Protein AF-A0A7K6HZ41-F1 (afdb_monomer_lite)

Organism: NCBI:txid243059

Secondary structure (DSSP, 8-state):
--HHHHHHHHHHHHHHHHHHHHHHHT-HHHHHHHHHHHHHHHHHHHTS-GGG-SS-HHHHHHHHHHHHHHHHHHHHHH-SS-SSPPPHHHHHTTHHHHHTGGG--S--SS--PPPP------TT---------------------PPPPP----

Sequence (154 aa):
MSEAARNLLQRWGASFRKGTDFDSWGQLVEAIDEYQILARHLQKEAQSQHNNSDFTEDQKKTIAKIATCLELRSAALQSTQSQDEFKLEDLKKLEPILKNILTYNKEFPFDVQPVPLRKILAPGEEEHLEFEEDDEEGGAGAGSPDSFPTRVPG

Radius of gyration: 21.59 Å; chains: 1; bounding box: 61×34×62 Å

Foldseek 3Di:
DDPVVLVVLVVLLVLLVQLLVCVVVVVLVSNLVSLQVSLVVLLCQLPDDPVGHPDDNQLSQLSLQLSQLSVQQSVLSVDPDDPPGSDSVNNVVCSVCSNCSVPDDDDDPDPDDRDDDDPPDDVPDDDPPPPDDDDDDDDDDDDDDDDDDDDDDD

InterPro domains:
  IPR023421 Axin interactor, dorsalization-associated protein, N-terminal [PF08910] (9-112)
  IPR036818 Axin interactor, dorsalization-associated protein, N-terminal domain superfamily [G3DSA:1.20.120.360] (1-119)
  IPR036818 Axin interactor, dorsalization-associated protein, N-terminal domain superfamily [SSF109779] (1-121)

pLDDT: mean 81.04, std 22.08, range [34.09, 98.75]

Structure (mmCIF, N/CA/C/O backbone):
data_AF-A0A7K6HZ41-F1
#
_entry.id   AF-A0A7K6HZ41-F1
#
loop_
_atom_site.group_PDB
_atom_site.id
_atom_site.type_symbol
_atom_site.label_atom_id
_atom_site.label_alt_id
_atom_site.label_comp_id
_atom_site.label_asym_id
_atom_site.label_entity_id
_atom_site.label_seq_id
_atom_site.pdbx_PDB_ins_code
_atom_site.Cartn_x
_atom_site.Cartn_y
_atom_site.Cartn_z
_atom_site.occupancy
_atom_site.B_iso_or_equiv
_atom_site.auth_seq_id
_atom_site.auth_comp_id
_atom_site.auth_asym_id
_atom_site.auth_atom_id
_atom_site.pdbx_PDB_model_num
ATOM 1 N N . MET A 1 1 ? 8.573 -7.687 -19.055 1.00 67.44 1 MET A N 1
ATOM 2 C CA . MET A 1 1 ? 8.312 -7.647 -17.602 1.00 67.44 1 MET A CA 1
ATOM 3 C C . MET A 1 1 ? 8.834 -8.931 -16.988 1.00 67.44 1 MET A C 1
ATOM 5 O O . MET A 1 1 ? 8.495 -9.997 -17.500 1.00 67.44 1 MET A O 1
ATOM 9 N N . SER A 1 2 ? 9.649 -8.829 -15.939 1.00 84.12 2 SER A N 1
ATOM 10 C CA . SER A 1 2 ? 10.157 -10.000 -15.228 1.00 84.12 2 SER A CA 1
ATOM 11 C C . SER A 1 2 ? 9.019 -10.750 -14.515 1.00 84.12 2 SER A C 1
ATOM 13 O O . SER A 1 2 ? 7.947 -10.208 -14.226 1.00 84.12 2 SER A O 1
ATOM 15 N N . GLU A 1 3 ? 9.232 -12.032 -14.236 1.00 88.06 3 GLU A N 1
ATOM 16 C CA . GLU A 1 3 ? 8.349 -12.793 -13.350 1.00 88.06 3 GLU A CA 1
ATOM 17 C C . GLU A 1 3 ? 8.413 -12.271 -11.904 1.00 88.06 3 GLU A C 1
ATOM 19 O O . GLU A 1 3 ? 7.398 -12.246 -11.208 1.00 88.06 3 GLU A O 1
ATOM 24 N N . ALA A 1 4 ? 9.578 -11.762 -11.491 1.00 87.56 4 ALA A N 1
ATOM 25 C CA . ALA A 1 4 ? 9.808 -11.198 -10.167 1.00 87.56 4 ALA A CA 1
ATOM 26 C C . ALA A 1 4 ? 8.868 -10.019 -9.873 1.00 87.56 4 ALA A C 1
ATOM 28 O O . ALA A 1 4 ? 8.203 -10.014 -8.836 1.00 87.56 4 ALA A O 1
ATOM 29 N N . ALA A 1 5 ? 8.719 -9.086 -10.815 1.00 88.06 5 ALA A N 1
ATOM 30 C CA . ALA A 1 5 ? 7.818 -7.948 -10.670 1.00 88.06 5 ALA A CA 1
ATOM 31 C C . ALA A 1 5 ? 6.344 -8.375 -10.547 1.00 88.06 5 ALA A C 1
ATOM 33 O O . ALA A 1 5 ? 5.598 -7.803 -9.753 1.00 88.06 5 ALA A O 1
ATOM 34 N N . ARG A 1 6 ? 5.908 -9.420 -11.270 1.00 90.69 6 ARG A N 1
ATOM 35 C CA . ARG A 1 6 ? 4.535 -9.955 -11.141 1.00 90.69 6 ARG A CA 1
ATOM 36 C C . ARG A 1 6 ? 4.304 -10.567 -9.767 1.00 90.69 6 ARG A C 1
ATOM 38 O O . ARG A 1 6 ? 3.290 -10.277 -9.135 1.00 90.69 6 ARG A O 1
ATOM 45 N N . ASN A 1 7 ? 5.255 -11.369 -9.299 1.00 92.62 7 ASN A N 1
ATOM 46 C CA . ASN A 1 7 ? 5.191 -11.995 -7.981 1.00 92.62 7 ASN A CA 1
ATOM 47 C C . ASN A 1 7 ? 5.194 -10.939 -6.865 1.00 92.62 7 ASN A C 1
ATOM 49 O O . ASN A 1 7 ? 4.477 -11.080 -5.874 1.00 92.62 7 ASN A O 1
ATOM 53 N N . LEU A 1 8 ? 5.944 -9.846 -7.036 1.00 94.06 8 LEU A N 1
ATOM 54 C CA . LEU A 1 8 ? 5.963 -8.733 -6.091 1.00 94.06 8 LEU A CA 1
ATOM 55 C C . LEU A 1 8 ? 4.607 -8.015 -6.022 1.00 94.06 8 LEU A C 1
ATOM 57 O O . LEU A 1 8 ? 4.062 -7.862 -4.930 1.00 94.06 8 LEU A O 1
ATOM 61 N N . LEU A 1 9 ? 4.011 -7.672 -7.170 1.00 95.12 9 LEU A N 1
ATOM 62 C CA . LEU A 1 9 ? 2.676 -7.059 -7.229 1.00 95.12 9 LEU A CA 1
ATOM 63 C C . LEU A 1 9 ? 1.594 -7.953 -6.606 1.00 95.12 9 LEU A C 1
ATOM 65 O O . LEU A 1 9 ? 0.708 -7.454 -5.913 1.00 95.12 9 LEU A O 1
ATOM 69 N N . GLN A 1 10 ? 1.667 -9.273 -6.806 1.00 95.69 10 GLN A N 1
ATOM 70 C CA . GLN A 1 10 ? 0.752 -10.222 -6.161 1.00 95.69 10 GLN A CA 1
ATOM 71 C C . GLN A 1 10 ? 0.894 -10.207 -4.636 1.00 95.69 10 GLN A C 1
ATOM 73 O O . GLN A 1 10 ? -0.112 -10.138 -3.929 1.00 95.69 10 GLN A O 1
ATOM 78 N N . ARG A 1 11 ? 2.131 -10.230 -4.123 1.00 97.06 11 ARG A N 1
ATOM 79 C CA . ARG A 1 11 ? 2.410 -10.171 -2.679 1.00 97.06 11 ARG A CA 1
ATOM 80 C C . ARG A 1 11 ? 1.930 -8.861 -2.064 1.00 97.06 11 ARG A C 1
ATOM 82 O O . ARG A 1 11 ? 1.286 -8.888 -1.019 1.00 97.06 11 ARG A O 1
ATOM 89 N N . TRP A 1 12 ? 2.185 -7.733 -2.722 1.00 98.31 12 TRP A N 1
ATOM 90 C CA . TRP A 1 12 ? 1.687 -6.431 -2.278 1.00 98.31 12 TRP A CA 1
ATOM 91 C C . TRP A 1 12 ? 0.166 -6.356 -2.309 1.00 98.31 12 TRP A C 1
ATOM 93 O O . TRP A 1 12 ? -0.435 -5.906 -1.343 1.00 98.31 12 TRP A O 1
ATOM 103 N N . GLY A 1 13 ? -0.474 -6.851 -3.370 1.00 98.25 13 GLY A N 1
ATOM 104 C CA . GLY A 1 13 ? -1.932 -6.906 -3.455 1.00 98.25 13 GLY A CA 1
ATOM 105 C C . GLY A 1 13 ? -2.567 -7.793 -2.377 1.00 98.25 13 GLY A C 1
ATOM 106 O O . GLY A 1 13 ? -3.639 -7.465 -1.871 1.00 98.25 13 GLY A O 1
ATOM 107 N N . ALA A 1 14 ? -1.915 -8.897 -2.004 1.00 98.25 14 ALA A N 1
ATOM 108 C CA . ALA A 1 14 ? -2.360 -9.763 -0.913 1.00 98.25 14 ALA A CA 1
ATOM 109 C C . ALA A 1 14 ? -2.211 -9.084 0.458 1.00 98.25 14 ALA A C 1
ATOM 111 O O . ALA A 1 14 ? -3.159 -9.090 1.239 1.00 98.25 14 ALA A O 1
ATOM 112 N N . SER A 1 15 ? -1.058 -8.459 0.718 1.00 98.62 15 SER A N 1
ATOM 113 C CA . SER A 1 15 ? -0.792 -7.680 1.937 1.00 98.62 15 SER A CA 1
ATOM 114 C C . SER A 1 15 ? -1.769 -6.509 2.085 1.00 98.62 15 SER A C 1
ATOM 116 O O . SER A 1 15 ? -2.394 -6.345 3.129 1.00 98.62 15 SER A O 1
ATOM 118 N N . PHE A 1 16 ? -2.018 -5.774 0.998 1.00 98.75 16 PHE A N 1
ATOM 119 C CA . PHE A 1 16 ? -2.997 -4.690 0.965 1.00 98.75 16 PHE A CA 1
ATOM 120 C C . PHE A 1 16 ? -4.398 -5.182 1.343 1.00 98.75 16 PHE A C 1
ATOM 122 O O . PHE A 1 16 ? -5.034 -4.611 2.225 1.00 98.75 16 PHE A O 1
ATOM 129 N N . ARG A 1 17 ? -4.862 -6.275 0.714 1.00 98.69 17 ARG A N 1
ATOM 130 C CA . ARG A 1 17 ? -6.172 -6.871 1.020 1.00 98.69 17 ARG A CA 1
ATOM 131 C C . ARG A 1 17 ? -6.260 -7.270 2.492 1.00 98.69 17 ARG A C 1
ATOM 133 O O . ARG A 1 17 ? -7.220 -6.895 3.153 1.00 98.69 17 ARG A O 1
ATOM 140 N N . LYS A 1 18 ? -5.231 -7.950 3.003 1.00 98.69 18 LYS A N 1
ATOM 141 C CA . LYS A 1 18 ? -5.143 -8.372 4.405 1.00 98.69 18 LYS A CA 1
ATOM 142 C C . LYS A 1 18 ? -5.266 -7.184 5.365 1.00 98.69 18 LYS A C 1
ATOM 144 O O . LYS A 1 18 ? -6.070 -7.246 6.288 1.00 98.69 18 LYS A O 1
ATOM 149 N N . GLY A 1 19 ? -4.549 -6.089 5.107 1.00 98.69 19 GLY A N 1
ATOM 150 C CA . GLY A 1 19 ? -4.662 -4.860 5.899 1.00 98.69 19 GLY A CA 1
ATOM 151 C C . GLY A 1 19 ? -6.076 -4.277 5.860 1.00 98.69 19 GLY A C 1
ATOM 152 O O . GLY A 1 19 ? -6.653 -3.985 6.904 1.00 98.69 19 GLY A O 1
ATOM 153 N N . THR A 1 20 ? -6.688 -4.198 4.671 1.00 98.62 20 THR A N 1
ATOM 154 C CA . THR A 1 20 ? -8.065 -3.692 4.538 1.00 98.62 20 THR A CA 1
ATOM 155 C C . THR A 1 20 ? -9.122 -4.597 5.167 1.00 98.62 20 THR A C 1
ATOM 157 O O . THR A 1 20 ? -10.164 -4.090 5.589 1.00 98.62 20 THR A O 1
ATOM 160 N N . ASP A 1 21 ? -8.881 -5.907 5.233 1.00 98.75 21 ASP A N 1
ATOM 161 C CA . ASP A 1 21 ? -9.764 -6.865 5.903 1.00 98.75 21 ASP A CA 1
ATOM 162 C C . ASP A 1 21 ? -9.696 -6.663 7.421 1.00 98.75 21 ASP A C 1
ATOM 164 O O . ASP A 1 21 ? -10.739 -6.505 8.054 1.00 98.75 21 ASP A O 1
ATOM 168 N N . PHE A 1 22 ? -8.490 -6.552 7.994 1.00 98.69 22 PHE A N 1
ATOM 169 C CA . PHE A 1 22 ? -8.310 -6.231 9.415 1.00 98.69 22 PHE A CA 1
ATOM 170 C C . PHE A 1 22 ? -8.966 -4.906 9.803 1.00 98.69 22 PHE A C 1
ATOM 172 O O . PHE A 1 22 ? -9.722 -4.861 10.772 1.00 98.69 22 PHE A O 1
ATOM 179 N N . ASP A 1 23 ? -8.744 -3.857 9.013 1.00 98.12 23 ASP A N 1
ATOM 180 C CA . ASP A 1 23 ? -9.349 -2.536 9.212 1.00 98.12 23 ASP A CA 1
ATOM 181 C C . ASP A 1 23 ? -10.885 -2.627 9.182 1.00 98.12 23 ASP A C 1
ATOM 183 O O . ASP A 1 23 ? -11.567 -2.167 10.096 1.00 98.12 23 ASP A O 1
ATOM 187 N N . SER A 1 24 ? -11.436 -3.347 8.196 1.00 98.19 24 SER A N 1
ATOM 188 C CA . SER A 1 24 ? -12.885 -3.579 8.083 1.00 98.19 24 SER A CA 1
ATOM 189 C C . SER A 1 24 ? -13.455 -4.378 9.264 1.00 98.19 24 SER A C 1
ATOM 191 O O . SER A 1 24 ? -14.619 -4.195 9.617 1.00 98.19 24 SER A O 1
ATOM 193 N N . TRP A 1 25 ? -12.666 -5.274 9.864 1.00 98.44 25 TRP A N 1
ATOM 194 C CA . TRP A 1 25 ? -13.053 -6.066 11.036 1.00 98.44 25 TRP A CA 1
ATOM 195 C C . TRP A 1 25 ? -12.815 -5.353 12.372 1.00 98.44 25 TRP A C 1
ATOM 197 O O . TRP A 1 25 ? -13.194 -5.891 13.411 1.00 98.44 25 TRP A O 1
ATOM 207 N N . GLY A 1 26 ? -12.199 -4.168 12.373 1.00 96.94 26 GLY A N 1
ATOM 208 C CA . GLY A 1 26 ? -11.833 -3.449 13.596 1.00 96.94 26 GLY A CA 1
ATOM 209 C C . GLY A 1 26 ? -10.594 -4.007 14.309 1.00 96.94 26 GLY A C 1
ATOM 210 O O . GLY A 1 26 ? -10.344 -3.655 15.459 1.00 96.94 26 GLY A O 1
ATOM 211 N N . GLN A 1 27 ? -9.803 -4.851 13.643 1.00 98.12 27 GLN A N 1
ATOM 212 C CA . GLN A 1 27 ? -8.494 -5.319 14.114 1.00 98.12 27 GLN A CA 1
ATOM 213 C C . GLN A 1 27 ? -7.437 -4.242 13.834 1.00 98.12 27 GLN A C 1
ATOM 215 O O . GLN A 1 27 ? -6.646 -4.339 12.897 1.00 98.12 27 GLN A O 1
ATOM 220 N N . LEU A 1 28 ? -7.503 -3.140 14.592 1.00 96.06 28 LEU A N 1
ATOM 221 C CA . LEU A 1 28 ? -6.747 -1.921 14.283 1.00 96.06 28 LEU A CA 1
ATOM 222 C C . LEU A 1 28 ? -5.234 -2.123 14.398 1.00 96.06 28 LEU A C 1
ATOM 224 O O . LEU A 1 28 ? -4.500 -1.605 13.564 1.00 96.06 28 LEU A O 1
ATOM 228 N N . VAL A 1 29 ? -4.772 -2.892 15.390 1.00 97.12 29 VAL A N 1
ATOM 229 C CA . VAL A 1 29 ? -3.340 -3.172 15.597 1.00 97.12 29 VAL A CA 1
ATOM 230 C C . VAL A 1 29 ? -2.779 -3.943 14.404 1.00 97.12 29 VAL A C 1
ATOM 232 O O . VAL A 1 29 ? -1.787 -3.531 13.809 1.00 97.12 29 VAL A O 1
ATOM 235 N N . GLU A 1 30 ? -3.463 -5.004 13.985 1.00 98.44 30 GLU A N 1
ATOM 236 C CA . GLU A 1 30 ? -3.074 -5.825 12.842 1.00 98.44 30 GLU A CA 1
ATOM 237 C C . GLU A 1 30 ? -3.157 -5.050 11.521 1.00 98.44 30 GLU A C 1
ATOM 239 O O . GLU A 1 30 ? -2.303 -5.221 10.649 1.00 98.44 30 GLU A O 1
ATOM 244 N N . ALA A 1 31 ? -4.161 -4.181 11.366 1.00 98.38 31 ALA A N 1
ATOM 245 C CA . ALA A 1 31 ? -4.284 -3.304 10.206 1.00 98.38 31 ALA A CA 1
ATOM 246 C C . ALA A 1 31 ? -3.109 -2.321 10.123 1.00 98.38 31 ALA A C 1
ATOM 248 O O . ALA A 1 31 ? -2.476 -2.214 9.073 1.00 98.38 31 ALA A O 1
ATOM 249 N N . ILE A 1 32 ? -2.792 -1.641 11.230 1.00 97.94 32 ILE A N 1
ATOM 250 C CA . ILE A 1 32 ? -1.661 -0.711 11.337 1.00 97.94 32 ILE A CA 1
ATOM 251 C C . ILE A 1 32 ? -0.351 -1.425 10.996 1.00 97.94 32 ILE A C 1
ATOM 253 O O . ILE A 1 32 ? 0.403 -0.935 10.154 1.00 97.94 32 ILE A O 1
ATOM 257 N N . ASP A 1 33 ? -0.088 -2.582 11.604 1.00 97.81 33 ASP A N 1
ATOM 258 C CA . ASP A 1 33 ? 1.144 -3.338 11.372 1.00 97.81 33 ASP A CA 1
ATOM 259 C C . ASP A 1 33 ? 1.282 -3.743 9.900 1.00 97.81 33 ASP A C 1
ATOM 261 O O . ASP A 1 33 ? 2.333 -3.535 9.284 1.00 97.81 33 ASP A O 1
ATOM 265 N N . GLU A 1 34 ? 0.213 -4.275 9.302 1.00 98.62 34 GLU A N 1
ATOM 266 C CA . GLU A 1 34 ? 0.217 -4.693 7.901 1.00 98.62 34 GLU A CA 1
ATOM 267 C C . GLU A 1 34 ? 0.415 -3.497 6.956 1.00 98.62 34 GLU A C 1
ATOM 269 O O . GLU A 1 34 ? 1.239 -3.567 6.038 1.00 98.62 34 GLU A O 1
ATOM 274 N N . TYR A 1 35 ? -0.273 -2.375 7.195 1.00 98.50 35 TYR A N 1
ATOM 275 C CA . TYR A 1 35 ? -0.116 -1.158 6.398 1.00 98.50 35 TYR A CA 1
ATOM 276 C C . TYR A 1 35 ? 1.293 -0.576 6.499 1.00 98.50 35 TYR A C 1
ATOM 278 O O . TYR A 1 35 ? 1.866 -0.214 5.470 1.00 98.50 35 TYR A O 1
ATOM 286 N N . GLN A 1 36 ? 1.888 -0.528 7.692 1.00 97.44 36 GLN A N 1
ATOM 287 C CA . GLN A 1 36 ? 3.256 -0.039 7.879 1.00 97.44 36 GLN A CA 1
ATOM 288 C C . GLN A 1 36 ? 4.294 -0.955 7.224 1.00 97.44 36 GLN A C 1
ATOM 290 O O . GLN A 1 36 ? 5.232 -0.472 6.586 1.00 97.44 36 GLN A O 1
ATOM 295 N N . ILE A 1 37 ? 4.146 -2.279 7.348 1.00 97.69 37 ILE A N 1
ATOM 296 C CA . ILE A 1 37 ? 5.028 -3.244 6.674 1.00 97.69 37 ILE A CA 1
ATOM 297 C C . ILE A 1 37 ? 4.944 -3.063 5.158 1.00 97.69 37 ILE A C 1
ATOM 299 O O . ILE A 1 37 ? 5.978 -2.996 4.485 1.00 97.69 37 ILE A O 1
ATOM 303 N N . LEU A 1 38 ? 3.731 -2.956 4.613 1.00 98.44 38 LEU A N 1
ATOM 304 C CA . LEU A 1 38 ? 3.534 -2.752 3.185 1.00 98.44 38 LEU A CA 1
ATOM 305 C C . LEU A 1 38 ? 4.101 -1.406 2.723 1.00 98.44 38 LEU A C 1
ATOM 307 O O . LEU A 1 38 ? 4.826 -1.375 1.729 1.00 98.44 38 LEU A O 1
ATOM 311 N N . ALA A 1 39 ? 3.842 -0.320 3.454 1.00 97.62 39 ALA A N 1
ATOM 312 C CA . ALA A 1 39 ? 4.372 1.007 3.147 1.00 97.62 39 ALA A CA 1
ATOM 313 C C . ALA A 1 39 ? 5.904 0.995 3.058 1.00 97.62 39 ALA A C 1
ATOM 315 O O . ALA A 1 39 ? 6.456 1.475 2.068 1.00 97.62 39 ALA A O 1
ATOM 316 N N . ARG A 1 40 ? 6.590 0.347 4.012 1.00 95.88 40 ARG A N 1
ATOM 317 C CA . ARG A 1 40 ? 8.055 0.188 3.986 1.00 95.88 40 ARG A CA 1
ATOM 318 C C . ARG A 1 40 ? 8.543 -0.569 2.751 1.00 95.88 40 ARG A C 1
ATOM 320 O O . ARG A 1 40 ? 9.532 -0.172 2.138 1.00 95.88 40 ARG A O 1
ATOM 327 N N . HIS A 1 41 ? 7.864 -1.650 2.360 1.00 96.00 41 HIS A N 1
ATOM 328 C CA . HIS A 1 41 ? 8.222 -2.386 1.143 1.00 96.00 41 HIS A CA 1
ATOM 329 C C . HIS A 1 41 ? 8.044 -1.540 -0.122 1.00 96.00 41 HIS A C 1
ATOM 331 O O . HIS A 1 41 ? 8.912 -1.562 -0.994 1.00 96.00 41 HIS A O 1
ATOM 337 N N . LEU A 1 42 ? 6.949 -0.783 -0.213 1.00 96.62 42 LEU A N 1
ATOM 338 C CA . LEU A 1 42 ? 6.686 0.105 -1.343 1.00 96.62 42 LEU A CA 1
ATOM 339 C C . LEU A 1 42 ? 7.701 1.256 -1.398 1.00 96.62 42 LEU A C 1
ATOM 341 O O . LEU A 1 42 ? 8.248 1.525 -2.462 1.00 96.62 42 LEU A O 1
ATOM 345 N N . GLN A 1 43 ? 8.020 1.889 -0.267 1.00 95.25 43 GLN A N 1
ATOM 346 C CA . GLN A 1 43 ? 9.049 2.935 -0.188 1.00 95.25 43 GLN A CA 1
ATOM 347 C C . GLN A 1 43 ? 10.420 2.414 -0.627 1.00 95.25 43 GLN A C 1
ATOM 349 O O . GLN A 1 43 ? 11.109 3.080 -1.400 1.00 95.25 43 GLN A O 1
ATOM 354 N N . LYS A 1 44 ? 10.797 1.205 -0.190 1.00 93.25 44 LYS A N 1
ATOM 355 C CA . LYS A 1 44 ? 12.054 0.568 -0.598 1.00 93.25 44 LYS A CA 1
ATOM 356 C C . LYS A 1 44 ? 12.126 0.360 -2.112 1.00 93.25 44 LYS A C 1
ATOM 358 O O . LYS A 1 44 ? 13.166 0.636 -2.702 1.00 93.25 44 LYS A O 1
ATOM 363 N N . GLU A 1 45 ? 11.044 -0.094 -2.747 1.00 94.62 45 GLU A N 1
ATOM 364 C CA . GLU A 1 45 ? 11.010 -0.214 -4.211 1.00 94.62 45 GLU A CA 1
ATOM 365 C C . GLU A 1 45 ? 11.038 1.163 -4.885 1.00 94.62 45 GLU A C 1
ATOM 367 O O . GLU A 1 45 ? 11.794 1.371 -5.830 1.00 94.62 45 GLU A O 1
ATOM 372 N N . ALA A 1 46 ? 10.264 2.129 -4.390 1.00 93.94 46 ALA A N 1
ATOM 373 C CA . ALA A 1 46 ? 10.182 3.461 -4.983 1.00 93.94 46 ALA A CA 1
ATOM 374 C C . ALA A 1 46 ? 11.523 4.211 -4.992 1.00 93.94 46 ALA A C 1
ATOM 376 O O . ALA A 1 46 ? 11.740 5.057 -5.853 1.00 93.94 46 ALA A O 1
ATOM 377 N N . GLN A 1 47 ? 12.416 3.900 -4.053 1.00 91.25 47 GLN A N 1
ATOM 378 C CA . GLN A 1 47 ? 13.746 4.508 -3.940 1.00 91.25 47 GLN A CA 1
ATOM 379 C C . GLN A 1 47 ? 14.873 3.621 -4.473 1.00 91.25 47 GLN A C 1
ATOM 381 O O . GLN A 1 47 ? 16.044 4.002 -4.431 1.00 91.25 47 GLN A O 1
ATOM 386 N N . SER A 1 48 ? 14.543 2.425 -4.961 1.00 91.00 48 SER A N 1
ATOM 387 C CA . SER A 1 48 ? 15.533 1.532 -5.545 1.00 91.00 48 SER A CA 1
ATOM 388 C C . SER A 1 48 ? 16.186 2.186 -6.766 1.00 91.00 48 SER A C 1
ATOM 390 O O . SER A 1 48 ? 15.537 2.858 -7.574 1.00 91.00 48 SER A O 1
ATOM 392 N N . GLN A 1 49 ? 17.495 1.990 -6.903 1.00 85.81 49 GLN A N 1
ATOM 393 C CA . GLN A 1 49 ? 18.240 2.462 -8.067 1.00 85.81 49 GLN A CA 1
ATOM 394 C C . GLN A 1 49 ? 17.700 1.811 -9.350 1.00 85.81 49 GLN A C 1
ATOM 396 O O . GLN A 1 49 ? 17.159 0.706 -9.318 1.00 85.81 49 GLN A O 1
ATOM 401 N N . HIS A 1 50 ? 17.825 2.491 -10.494 1.00 73.56 50 HIS A N 1
ATOM 402 C CA . HIS A 1 50 ? 17.235 2.033 -11.760 1.00 73.56 50 HIS A CA 1
ATOM 403 C C . HIS A 1 50 ? 17.713 0.634 -12.191 1.00 73.56 50 HIS A C 1
ATOM 405 O O . HIS A 1 50 ? 16.942 -0.140 -12.743 1.00 73.56 50 HIS A O 1
ATOM 411 N N . ASN A 1 51 ? 18.958 0.276 -11.877 1.00 78.50 51 ASN A N 1
ATOM 412 C CA . ASN A 1 51 ? 19.528 -1.048 -12.141 1.00 78.50 51 ASN A CA 1
ATOM 413 C C . ASN A 1 51 ? 18.979 -2.168 -11.237 1.00 78.50 51 ASN A C 1
ATOM 415 O O . ASN A 1 51 ? 19.196 -3.340 -11.534 1.00 78.50 51 ASN A O 1
ATOM 419 N N . ASN A 1 52 ? 18.275 -1.818 -10.161 1.00 82.94 52 ASN A N 1
ATOM 420 C CA . ASN A 1 52 ? 17.773 -2.746 -9.148 1.00 82.94 52 ASN A CA 1
ATOM 421 C C . ASN A 1 52 ? 16.241 -2.858 -9.147 1.00 82.94 52 ASN A C 1
ATOM 423 O O . ASN A 1 52 ? 15.689 -3.504 -8.258 1.00 82.94 52 ASN A O 1
ATOM 427 N N . SER A 1 53 ? 15.560 -2.228 -10.110 1.00 86.81 53 SER A N 1
ATOM 428 C CA . SER A 1 53 ? 14.101 -2.173 -10.175 1.00 86.81 53 SER A CA 1
ATOM 429 C C . SER A 1 53 ? 13.582 -2.552 -11.548 1.00 86.81 53 SER A C 1
ATOM 431 O O . SER A 1 53 ? 14.061 -2.065 -12.569 1.00 86.81 53 SER A O 1
ATOM 433 N N . ASP A 1 54 ? 12.521 -3.351 -11.562 1.00 89.38 54 ASP A N 1
ATOM 434 C CA . ASP A 1 54 ? 11.737 -3.625 -12.767 1.00 89.38 54 ASP A CA 1
ATOM 435 C C . ASP A 1 54 ? 10.713 -2.514 -13.078 1.00 89.38 54 ASP A C 1
ATOM 437 O O . ASP A 1 54 ? 9.987 -2.606 -14.074 1.00 89.38 54 ASP A O 1
ATOM 441 N N . PHE A 1 55 ? 10.620 -1.483 -12.228 1.00 92.94 55 PHE A N 1
ATOM 442 C CA . PHE A 1 55 ? 9.657 -0.392 -12.356 1.00 92.94 55 PHE A CA 1
ATOM 443 C C . PHE A 1 55 ? 10.292 0.871 -12.938 1.00 92.94 55 PHE A C 1
ATOM 445 O O . PHE A 1 55 ? 11.417 1.251 -12.609 1.00 92.94 55 PHE A O 1
ATOM 452 N N . THR A 1 56 ? 9.534 1.565 -13.786 1.00 93.25 56 THR A N 1
ATOM 453 C CA . THR A 1 56 ? 9.922 2.885 -14.301 1.00 93.25 56 THR A CA 1
ATOM 454 C C . THR A 1 56 ? 9.835 3.947 -13.206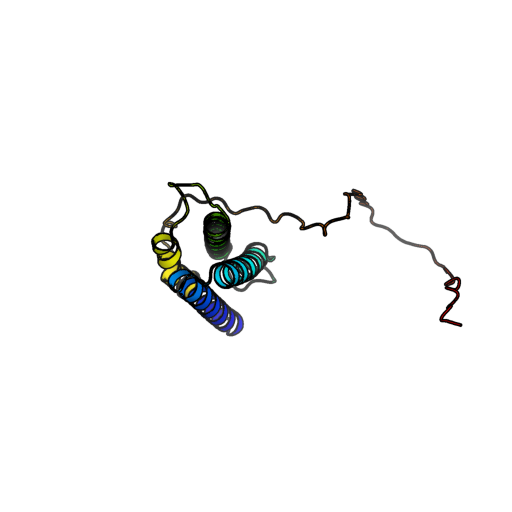 1.00 93.25 56 THR A C 1
ATOM 456 O O . THR A 1 56 ? 9.122 3.782 -12.218 1.00 93.25 56 THR A O 1
ATOM 459 N N . GLU A 1 57 ? 10.495 5.088 -13.399 1.00 92.44 57 GLU A N 1
ATOM 460 C CA . GLU A 1 57 ? 10.449 6.188 -12.426 1.00 92.44 57 GLU A CA 1
ATOM 461 C C . GLU A 1 57 ? 9.023 6.711 -12.180 1.00 92.44 57 GLU A C 1
ATOM 463 O O . GLU A 1 57 ? 8.660 7.030 -11.050 1.00 92.44 57 GLU A O 1
ATOM 468 N N . ASP A 1 58 ? 8.157 6.725 -13.196 1.00 93.12 58 ASP A N 1
ATOM 469 C CA . ASP A 1 58 ? 6.755 7.126 -13.016 1.00 93.12 58 ASP A CA 1
ATOM 470 C C . ASP A 1 58 ? 5.928 6.076 -12.254 1.00 93.12 58 ASP A C 1
ATOM 472 O O . ASP A 1 58 ? 5.068 6.417 -11.433 1.00 93.12 58 ASP A O 1
ATOM 476 N N . GLN A 1 59 ? 6.227 4.789 -12.452 1.00 95.25 59 GLN A N 1
ATOM 477 C CA . GLN A 1 59 ? 5.640 3.712 -11.654 1.00 95.25 59 GLN A CA 1
ATOM 478 C C . GLN A 1 59 ? 6.112 3.800 -10.200 1.00 95.25 59 GLN A C 1
ATOM 480 O O . GLN A 1 59 ? 5.290 3.696 -9.291 1.00 95.25 59 GLN A O 1
ATOM 485 N N . LYS A 1 60 ? 7.397 4.084 -9.963 1.00 94.50 60 LYS A N 1
ATOM 486 C CA . LYS A 1 60 ? 7.959 4.312 -8.623 1.00 94.50 60 LYS A CA 1
ATOM 487 C C . LYS A 1 60 ? 7.332 5.511 -7.920 1.00 94.50 60 LYS A C 1
ATOM 489 O O . LYS A 1 60 ? 6.990 5.400 -6.746 1.00 94.50 60 LYS A O 1
ATOM 494 N N . LYS A 1 61 ? 7.074 6.620 -8.623 1.00 94.31 61 LYS A N 1
ATOM 4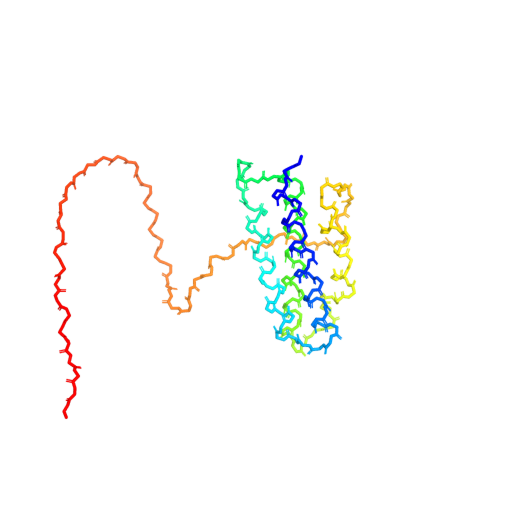95 C CA . LYS A 1 61 ? 6.298 7.750 -8.068 1.00 94.31 61 LYS A CA 1
ATOM 496 C C . LYS A 1 61 ? 4.904 7.308 -7.624 1.00 94.31 61 LYS A C 1
ATOM 498 O O . LYS A 1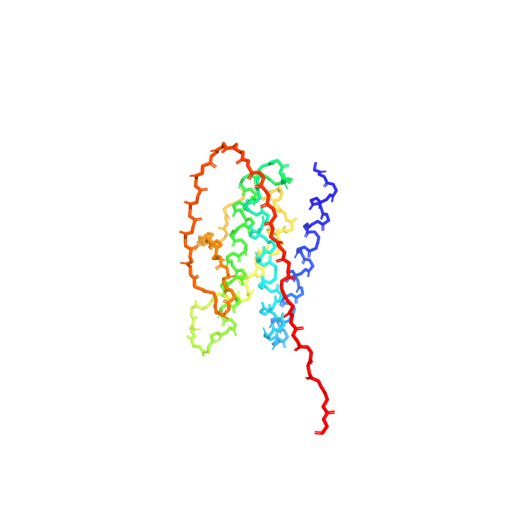 61 ? 4.454 7.691 -6.548 1.00 94.31 61 LYS A O 1
ATOM 503 N N . THR A 1 62 ? 4.227 6.485 -8.425 1.00 96.62 62 THR A N 1
ATOM 504 C CA . THR A 1 62 ? 2.910 5.931 -8.069 1.00 96.62 62 THR A CA 1
ATOM 505 C C . TH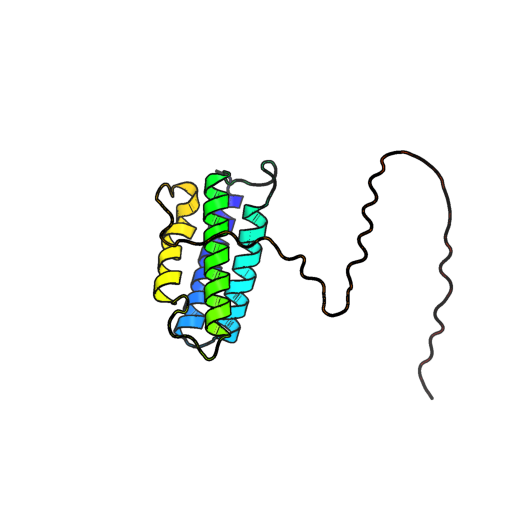R A 1 62 ? 3.001 5.018 -6.843 1.00 96.62 62 THR A C 1
ATOM 507 O O . THR A 1 62 ? 2.211 5.165 -5.914 1.00 96.62 62 THR A O 1
ATOM 510 N N . ILE A 1 63 ? 3.999 4.130 -6.794 1.00 96.88 63 ILE A N 1
ATOM 511 C CA . ILE A 1 63 ? 4.300 3.264 -5.641 1.00 96.88 63 ILE A CA 1
ATOM 512 C C . ILE A 1 63 ? 4.524 4.103 -4.374 1.00 96.88 63 ILE A C 1
ATOM 514 O O . ILE A 1 63 ? 3.938 3.807 -3.333 1.00 96.88 63 ILE A O 1
ATOM 518 N N . ALA A 1 64 ? 5.311 5.177 -4.466 1.00 96.38 64 ALA A N 1
ATOM 519 C CA . ALA A 1 64 ? 5.597 6.067 -3.345 1.00 96.38 64 ALA A CA 1
ATOM 520 C C . ALA A 1 64 ? 4.332 6.751 -2.807 1.00 96.38 64 ALA A C 1
ATOM 522 O O . ALA A 1 64 ? 4.133 6.822 -1.598 1.00 96.38 64 ALA A O 1
ATOM 523 N N . LYS A 1 65 ? 3.440 7.202 -3.697 1.00 97.31 65 LYS A N 1
ATOM 524 C CA . LYS A 1 65 ? 2.152 7.788 -3.301 1.00 97.31 65 LYS A CA 1
ATOM 525 C C . LYS A 1 65 ? 1.239 6.776 -2.604 1.00 97.31 65 LYS A C 1
ATOM 527 O O . LYS A 1 65 ? 0.598 7.126 -1.617 1.00 97.31 65 LYS A O 1
ATOM 532 N N . ILE A 1 66 ? 1.206 5.520 -3.066 1.00 98.12 66 ILE A N 1
ATOM 533 C CA . ILE A 1 66 ? 0.466 4.442 -2.381 1.00 98.12 66 ILE A CA 1
ATOM 534 C C . ILE A 1 66 ? 1.029 4.230 -0.972 1.00 98.12 66 ILE A C 1
ATOM 536 O O . ILE A 1 66 ? 0.253 4.101 -0.026 1.00 98.12 66 ILE A O 1
ATOM 540 N N . ALA A 1 67 ? 2.356 4.237 -0.819 1.00 97.81 67 ALA A N 1
ATOM 541 C CA . ALA A 1 67 ? 2.990 4.122 0.490 1.00 97.81 67 ALA A CA 1
ATOM 542 C C . ALA A 1 67 ? 2.580 5.262 1.436 1.00 97.81 67 ALA A C 1
ATOM 544 O O . ALA A 1 67 ? 2.178 4.983 2.563 1.00 97.81 67 ALA A O 1
ATOM 545 N N . THR A 1 68 ? 2.573 6.516 0.965 1.00 97.06 68 THR A N 1
ATOM 546 C CA . THR A 1 68 ? 2.080 7.655 1.759 1.00 97.06 68 THR A CA 1
ATOM 547 C C . THR A 1 68 ? 0.633 7.446 2.210 1.00 97.06 68 THR A C 1
ATOM 549 O O . THR A 1 68 ? 0.311 7.676 3.370 1.00 97.06 68 THR A O 1
ATOM 552 N N . CYS A 1 69 ? -0.262 6.982 1.333 1.00 97.88 69 CYS A N 1
ATOM 553 C CA . CYS A 1 69 ? -1.653 6.725 1.720 1.00 97.88 69 CYS A CA 1
ATOM 554 C C . CYS A 1 69 ? -1.789 5.638 2.801 1.00 97.88 69 CYS A C 1
ATOM 556 O O . CYS A 1 69 ? -2.648 5.752 3.676 1.00 97.88 69 CYS A O 1
ATOM 558 N N . LEU A 1 70 ? -0.948 4.599 2.767 1.00 97.94 70 LEU A N 1
ATOM 559 C CA . LEU A 1 70 ? -0.911 3.570 3.812 1.00 97.94 70 LEU A CA 1
ATOM 560 C C . LEU A 1 70 ? -0.441 4.146 5.153 1.00 97.94 70 LEU A C 1
ATOM 562 O O . LEU A 1 70 ? -1.013 3.816 6.192 1.00 97.94 70 LEU A O 1
ATOM 566 N N . GLU A 1 71 ? 0.553 5.036 5.145 1.00 95.81 71 GLU A N 1
ATOM 567 C CA . GLU A 1 71 ? 1.002 5.743 6.351 1.00 95.81 71 GLU A CA 1
ATOM 568 C C . GLU A 1 71 ? -0.083 6.672 6.899 1.00 95.81 71 GLU A C 1
ATOM 570 O O . GLU A 1 71 ? -0.343 6.655 8.100 1.00 95.81 71 GLU A O 1
ATOM 575 N N . LEU A 1 72 ? -0.772 7.422 6.031 1.00 95.25 72 LEU A N 1
ATOM 576 C CA . LEU A 1 72 ? -1.897 8.272 6.425 1.00 95.25 72 LEU A CA 1
ATOM 577 C C . LEU A 1 72 ? -3.023 7.453 7.063 1.00 95.25 72 LEU A C 1
ATOM 579 O O . LEU A 1 72 ? -3.552 7.858 8.097 1.00 95.25 72 LEU A O 1
ATOM 583 N N . ARG A 1 73 ? -3.365 6.283 6.499 1.00 96.62 73 ARG A N 1
ATOM 584 C CA . ARG A 1 73 ? -4.354 5.394 7.123 1.00 96.62 73 ARG A CA 1
ATOM 585 C C . ARG A 1 73 ? -3.853 4.844 8.455 1.00 96.62 73 ARG A C 1
ATOM 587 O O . ARG A 1 73 ? -4.610 4.824 9.416 1.00 96.62 73 ARG A O 1
ATOM 594 N N . SER A 1 74 ? -2.592 4.427 8.526 1.00 95.94 74 SER A N 1
ATOM 595 C CA . SER A 1 74 ? -1.994 3.921 9.768 1.00 95.94 74 SER A CA 1
ATOM 596 C C . SER A 1 74 ? -2.030 4.977 10.874 1.00 95.94 74 SER A C 1
ATOM 598 O O . SER A 1 74 ? -2.394 4.665 12.002 1.00 95.94 74 SER A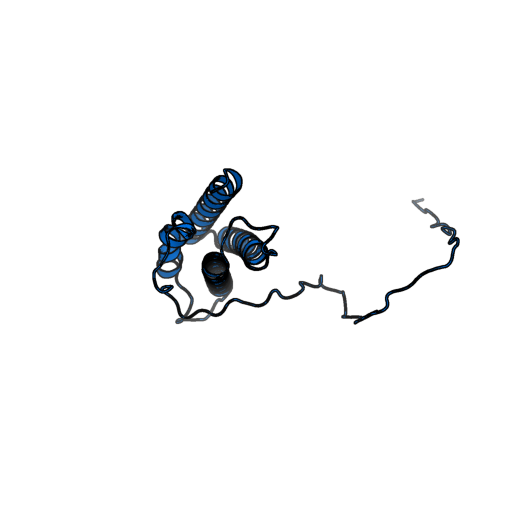 O 1
ATOM 600 N N . ALA A 1 75 ? -1.705 6.231 10.550 1.00 94.19 75 ALA A N 1
ATOM 601 C CA . ALA A 1 75 ? -1.762 7.352 11.482 1.00 94.19 75 ALA A CA 1
ATOM 602 C C . ALA A 1 75 ? -3.201 7.678 11.908 1.00 94.19 75 ALA A C 1
ATOM 604 O O . ALA A 1 75 ? -3.444 7.900 13.091 1.00 94.19 75 ALA A O 1
ATOM 605 N N . ALA A 1 76 ? -4.157 7.643 10.974 1.00 94.62 76 ALA A N 1
ATOM 606 C CA . ALA A 1 76 ? -5.580 7.792 11.279 1.00 94.62 76 ALA A CA 1
ATOM 607 C C . ALA A 1 76 ? -6.056 6.732 12.285 1.00 94.62 76 ALA A C 1
ATOM 609 O O . ALA A 1 76 ? -6.647 7.063 13.302 1.00 94.62 76 ALA A O 1
ATOM 610 N N . LEU A 1 77 ? -5.703 5.460 12.068 1.00 94.12 77 LEU A N 1
ATOM 611 C CA . LEU A 1 77 ? -6.070 4.371 12.980 1.00 94.12 77 LEU A CA 1
ATOM 612 C C . LEU A 1 77 ? -5.436 4.483 14.379 1.00 94.12 77 LEU A C 1
ATOM 614 O O . LEU A 1 77 ? -5.951 3.894 15.326 1.00 94.12 77 LEU A O 1
ATOM 618 N N . GLN A 1 78 ? -4.321 5.205 14.514 1.00 92.25 78 GLN A N 1
ATOM 619 C CA . GLN A 1 78 ? -3.665 5.473 15.800 1.00 92.25 78 GLN A CA 1
ATOM 620 C C . GLN A 1 78 ? -4.229 6.712 16.511 1.00 92.25 78 GLN A C 1
ATOM 622 O O . GLN A 1 78 ? -4.035 6.866 17.719 1.00 92.25 78 GLN A O 1
ATOM 627 N N . SER A 1 79 ? -4.900 7.604 15.781 1.00 87.31 79 SER A N 1
ATOM 628 C CA . SER A 1 79 ? -5.480 8.825 16.328 1.00 87.31 79 SER A CA 1
ATOM 629 C C . SER A 1 79 ? -6.815 8.530 17.011 1.00 87.31 79 SER A C 1
ATOM 631 O O . SER A 1 79 ? -7.636 7.755 16.531 1.00 87.31 79 SER A O 1
ATOM 633 N N . THR A 1 80 ? -7.054 9.169 18.154 1.00 72.12 80 THR A N 1
ATOM 634 C CA . THR A 1 80 ? -8.352 9.129 18.850 1.00 72.12 80 THR A CA 1
ATOM 635 C C . THR A 1 80 ? -9.225 10.349 18.536 1.00 72.12 80 THR A C 1
ATOM 637 O O . THR A 1 80 ? -10.355 10.427 19.021 1.00 72.12 80 THR A O 1
ATOM 640 N N . GLN A 1 81 ? -8.729 11.311 17.744 1.00 57.25 81 GLN A N 1
ATOM 641 C CA . GLN A 1 81 ? -9.370 12.615 17.543 1.00 57.25 81 GLN A CA 1
ATOM 642 C C . GLN A 1 81 ? -9.031 13.252 16.180 1.00 57.25 81 GLN A C 1
ATOM 644 O O . GLN A 1 81 ? -8.229 14.179 16.107 1.00 57.25 81 GLN A O 1
ATOM 649 N N . SER A 1 82 ? -9.704 12.852 15.096 1.00 58.88 82 SER A N 1
ATOM 650 C CA . SER A 1 82 ? -9.848 13.737 13.925 1.00 58.88 82 SER A CA 1
ATOM 651 C C . SER A 1 82 ? -11.017 13.356 13.008 1.00 58.88 82 SER A C 1
ATOM 653 O O . SER A 1 82 ? -11.253 12.189 12.723 1.00 58.88 82 SER A O 1
ATOM 655 N N . GLN A 1 83 ? -11.770 14.358 12.528 1.00 56.06 83 GLN A N 1
ATOM 656 C CA . GLN A 1 83 ? -12.848 14.161 11.541 1.00 56.06 83 GLN A CA 1
ATOM 657 C C . GLN A 1 83 ? -12.356 14.159 10.078 1.00 56.06 83 GLN A C 1
ATOM 659 O O . GLN A 1 83 ? -13.069 13.654 9.214 1.00 56.06 83 GLN A O 1
ATOM 664 N N . ASP A 1 84 ? -11.141 14.657 9.815 1.00 68.56 84 ASP A N 1
ATOM 665 C CA . ASP A 1 84 ? -10.513 14.751 8.481 1.00 68.56 84 ASP A CA 1
ATOM 666 C C . ASP A 1 84 ? -9.409 13.694 8.262 1.00 68.56 84 ASP A C 1
ATOM 668 O O . ASP A 1 84 ? -8.358 13.942 7.674 1.00 68.56 84 ASP A O 1
ATOM 672 N N . GLU A 1 85 ? -9.629 12.484 8.768 1.00 87.31 85 GLU A N 1
ATOM 673 C CA . GLU A 1 85 ? -8.686 11.375 8.618 1.00 87.31 85 GLU A CA 1
ATOM 674 C C . GLU A 1 85 ? -8.792 10.670 7.262 1.00 87.31 85 GLU A C 1
ATOM 676 O O . GLU A 1 85 ? -9.860 10.593 6.651 1.00 87.31 85 GLU A O 1
ATOM 681 N N . PHE A 1 86 ? -7.678 10.082 6.810 1.00 93.69 86 PHE A N 1
ATOM 682 C CA . PHE A 1 86 ? -7.652 9.271 5.595 1.00 93.69 86 PHE A CA 1
ATOM 683 C C . PHE A 1 86 ? -8.501 8.007 5.782 1.00 93.69 86 PHE A C 1
ATOM 685 O O . PHE A 1 86 ? -8.224 7.152 6.634 1.00 93.69 86 PHE A O 1
ATOM 692 N N . LYS A 1 87 ? -9.569 7.893 4.993 1.00 95.19 87 LYS A N 1
ATOM 693 C CA . LYS A 1 87 ? -10.629 6.913 5.231 1.00 95.19 87 LYS A CA 1
ATOM 694 C C . LYS A 1 87 ? -10.340 5.568 4.567 1.00 95.19 87 LYS A C 1
ATOM 696 O O . LYS A 1 87 ? -9.610 5.484 3.578 1.00 95.19 87 LYS A O 1
ATOM 701 N N . LEU A 1 88 ? -10.945 4.498 5.083 1.00 97.06 88 LEU A N 1
ATOM 702 C CA . LEU A 1 88 ? -10.785 3.153 4.518 1.00 97.06 88 LEU A CA 1
ATOM 703 C C . LEU A 1 88 ? -11.343 3.067 3.089 1.00 97.06 88 LEU A C 1
ATOM 705 O O . LEU A 1 88 ? -10.760 2.406 2.231 1.00 97.06 88 LEU A O 1
ATOM 709 N N . GLU A 1 89 ? -12.458 3.738 2.809 1.00 97.06 89 GLU A N 1
ATOM 710 C CA . GLU A 1 89 ? -13.048 3.820 1.472 1.00 97.06 89 GLU A CA 1
ATOM 711 C C . GLU A 1 89 ? -12.116 4.491 0.462 1.00 97.06 89 GLU A C 1
ATOM 713 O O . GLU A 1 89 ? -12.065 4.068 -0.693 1.00 97.06 89 GLU A O 1
ATOM 718 N N . ASP A 1 90 ? -11.347 5.487 0.899 1.00 97.31 90 ASP A N 1
ATOM 719 C CA . ASP A 1 90 ? -10.341 6.141 0.074 1.00 97.31 90 ASP A CA 1
ATOM 720 C C . ASP A 1 90 ? -9.147 5.218 -0.131 1.00 97.31 90 ASP A C 1
ATOM 722 O O . ASP A 1 90 ? -8.732 5.002 -1.270 1.00 97.31 90 ASP A O 1
ATOM 726 N N . LEU A 1 91 ? -8.670 4.563 0.931 1.00 98.12 91 LEU A N 1
ATOM 727 C CA . LEU A 1 91 ? -7.596 3.584 0.807 1.00 98.12 91 LEU A CA 1
ATOM 728 C C . LEU A 1 91 ? -7.960 2.486 -0.201 1.00 98.12 91 LEU A C 1
ATOM 730 O O . LEU A 1 91 ? -7.172 2.200 -1.100 1.00 98.12 91 LEU A O 1
ATOM 734 N N . LYS A 1 92 ? -9.177 1.931 -0.143 1.00 98.06 92 LYS A N 1
ATOM 735 C CA . LYS A 1 92 ? -9.651 0.880 -1.066 1.00 98.06 92 LYS A CA 1
ATOM 736 C C . LYS A 1 92 ? -9.614 1.294 -2.545 1.00 98.06 92 LYS A C 1
ATOM 738 O O . LYS A 1 92 ? -9.466 0.423 -3.403 1.00 98.06 92 LYS A O 1
ATOM 743 N N . LYS A 1 93 ? -9.649 2.593 -2.875 1.00 98.06 93 LYS A N 1
ATOM 744 C CA . LYS A 1 93 ? -9.466 3.079 -4.262 1.00 98.06 93 LYS A CA 1
ATOM 745 C C . LYS A 1 93 ? -8.072 2.768 -4.820 1.00 98.06 93 LYS A C 1
ATOM 747 O O . LYS A 1 93 ? -7.901 2.749 -6.038 1.00 98.06 93 LYS A O 1
ATOM 752 N N . LEU A 1 94 ? -7.090 2.489 -3.962 1.00 98.00 94 LEU A N 1
ATOM 753 C CA . LEU A 1 94 ? -5.725 2.141 -4.359 1.00 98.00 94 LEU A CA 1
ATOM 754 C C . LEU A 1 94 ? -5.572 0.690 -4.814 1.00 98.00 94 LEU A C 1
ATOM 756 O O . LEU A 1 94 ? -4.638 0.408 -5.557 1.00 98.00 94 LEU A O 1
ATOM 760 N N . GLU A 1 95 ? -6.468 -0.229 -4.436 1.00 96.69 95 GLU A N 1
ATOM 761 C CA . GLU A 1 95 ? -6.361 -1.646 -4.821 1.00 96.69 95 GLU A CA 1
ATOM 762 C C . GLU A 1 95 ? -6.227 -1.851 -6.346 1.00 96.69 95 GLU A C 1
ATOM 764 O O . GLU A 1 95 ? -5.288 -2.533 -6.779 1.00 96.69 95 GLU A O 1
ATOM 769 N N . PRO A 1 96 ? -7.100 -1.271 -7.200 1.00 96.81 96 PRO A N 1
ATOM 770 C CA . PRO A 1 96 ? -6.939 -1.384 -8.646 1.00 96.81 96 PRO A CA 1
ATOM 771 C C . PRO A 1 96 ? -5.698 -0.652 -9.169 1.00 96.81 96 PRO A C 1
ATOM 773 O O . PRO A 1 96 ? -5.177 -1.051 -10.206 1.00 96.81 96 PRO A O 1
ATOM 776 N N . ILE A 1 97 ? -5.211 0.387 -8.486 1.00 97.69 97 ILE A N 1
ATOM 777 C CA . ILE A 1 97 ? -3.991 1.104 -8.884 1.00 97.69 97 ILE A CA 1
ATOM 778 C C . ILE A 1 97 ? -2.780 0.213 -8.626 1.00 97.69 97 ILE A C 1
ATOM 780 O O . ILE A 1 97 ? -2.023 -0.047 -9.552 1.00 97.69 97 ILE A O 1
ATOM 784 N N . LEU A 1 98 ? -2.658 -0.338 -7.414 1.00 96.81 98 LEU A N 1
ATOM 785 C CA . LEU A 1 98 ? -1.585 -1.243 -6.999 1.00 96.81 98 LEU A CA 1
ATOM 786 C C . LEU A 1 98 ? -1.488 -2.466 -7.920 1.00 96.81 98 LEU A C 1
ATOM 788 O O . LEU A 1 98 ? -0.406 -2.809 -8.386 1.00 96.81 98 LEU A O 1
ATOM 792 N N . LYS A 1 99 ? -2.624 -3.094 -8.250 1.00 94.19 99 LYS A N 1
ATOM 793 C CA . LYS A 1 99 ? -2.666 -4.245 -9.172 1.00 94.19 99 LYS A CA 1
ATOM 794 C C . LYS A 1 99 ? -2.243 -3.898 -10.598 1.00 94.19 99 LYS A C 1
ATOM 796 O O . LYS A 1 99 ? -1.699 -4.753 -11.290 1.00 94.19 99 LYS A O 1
ATOM 801 N N . ASN A 1 100 ? -2.504 -2.667 -11.033 1.00 94.69 100 ASN A N 1
ATOM 802 C CA . ASN A 1 100 ? -2.298 -2.228 -12.409 1.00 94.69 100 ASN A CA 1
ATOM 803 C C . ASN A 1 100 ? -1.179 -1.187 -12.544 1.00 94.69 100 ASN A C 1
ATOM 805 O O . ASN A 1 100 ? -1.164 -0.479 -13.547 1.00 94.69 100 ASN A O 1
ATOM 809 N N . ILE A 1 101 ? -0.239 -1.098 -11.587 1.00 95.12 101 ILE A N 1
ATOM 810 C CA . ILE A 1 101 ? 0.854 -0.099 -11.575 1.00 95.12 101 ILE A CA 1
ATOM 811 C C . ILE A 1 101 ? 1.529 0.024 -12.941 1.00 95.12 101 ILE A C 1
ATOM 813 O O . ILE A 1 101 ? 1.815 1.119 -13.408 1.00 95.12 101 ILE A O 1
ATOM 817 N N . LEU A 1 102 ? 1.742 -1.106 -13.610 1.00 91.88 102 LEU A N 1
ATOM 818 C CA . LEU A 1 102 ? 2.481 -1.177 -14.868 1.00 91.88 102 LEU A CA 1
ATOM 819 C C . LEU A 1 102 ? 1.791 -0.464 -16.025 1.00 91.88 102 LEU A C 1
ATOM 821 O O . LEU A 1 102 ? 2.449 0.036 -16.932 1.00 91.88 102 LEU A O 1
ATOM 825 N N . THR A 1 103 ? 0.463 -0.473 -16.007 1.00 93.75 103 THR A N 1
ATOM 826 C CA . THR A 1 103 ? -0.399 0.095 -17.045 1.00 93.75 103 THR A CA 1
ATOM 827 C C . THR A 1 103 ? -1.118 1.344 -16.550 1.00 93.75 103 THR A C 1
ATOM 829 O O . THR A 1 103 ? -1.966 1.886 -17.256 1.00 93.75 103 THR A O 1
ATOM 832 N N . TYR A 1 104 ? -0.837 1.779 -15.322 1.00 94.38 104 TYR A N 1
ATOM 833 C CA . TYR A 1 104 ? -1.481 2.930 -14.724 1.00 94.38 104 TYR A CA 1
ATOM 834 C C . TYR A 1 104 ? -0.892 4.207 -15.318 1.00 94.38 104 TYR A C 1
ATOM 836 O O . TYR A 1 104 ? 0.274 4.530 -15.124 1.00 94.38 104 TYR A O 1
ATOM 844 N N . ASN A 1 105 ? -1.722 4.921 -16.067 1.00 92.62 105 ASN A N 1
ATOM 845 C CA . ASN A 1 105 ? -1.359 6.126 -16.809 1.00 92.62 105 ASN A CA 1
ATOM 846 C C . ASN A 1 105 ? -2.314 7.292 -16.518 1.00 92.62 105 ASN A C 1
ATOM 848 O O . ASN A 1 105 ? -2.467 8.198 -17.335 1.00 92.62 105 ASN A O 1
ATOM 852 N N . LYS A 1 106 ? -3.013 7.229 -15.383 1.00 93.75 106 LYS A N 1
ATOM 853 C CA . LYS A 1 106 ? -3.968 8.247 -14.946 1.00 93.75 106 LYS A CA 1
ATOM 854 C C . LYS A 1 106 ? -3.358 9.091 -13.839 1.00 93.75 106 LYS A C 1
ATOM 856 O O . LYS A 1 106 ? -2.378 8.702 -13.209 1.00 93.75 106 LYS A O 1
ATOM 861 N N . GLU A 1 107 ? -3.975 10.235 -13.588 1.00 94.69 107 GLU A N 1
ATOM 862 C CA . GLU A 1 107 ? -3.648 11.037 -12.419 1.00 94.69 107 GLU A CA 1
ATOM 863 C C . GLU A 1 107 ? -4.001 10.281 -11.133 1.00 94.69 107 GLU A C 1
ATOM 865 O O . GLU A 1 107 ? -5.074 9.678 -11.025 1.00 94.69 107 GLU A O 1
ATOM 870 N N . PHE A 1 108 ? -3.072 10.311 -10.174 1.00 96.69 108 PHE A N 1
ATOM 871 C CA . PHE A 1 108 ? -3.252 9.683 -8.872 1.00 96.69 108 PHE A CA 1
ATOM 872 C C . PHE A 1 108 ? -4.415 10.354 -8.124 1.00 96.69 108 PHE A C 1
ATOM 874 O O . PHE A 1 108 ? -4.457 11.580 -8.077 1.00 96.69 108 PHE A O 1
ATOM 881 N N . PRO A 1 109 ? -5.345 9.598 -7.513 1.00 96.56 109 PRO A N 1
ATOM 882 C CA . PRO A 1 109 ? -6.618 10.147 -7.033 1.00 96.56 109 PRO A CA 1
ATOM 883 C C . PRO A 1 109 ? -6.521 10.998 -5.756 1.00 96.56 109 PRO A C 1
ATOM 885 O O . PRO A 1 109 ? -7.547 11.474 -5.278 1.00 96.56 109 PRO A O 1
ATOM 888 N N . PHE A 1 110 ? -5.324 11.160 -5.189 1.00 96.06 110 PHE A N 1
ATOM 889 C CA . PHE A 1 110 ? -5.095 11.883 -3.941 1.00 96.06 110 PHE A CA 1
ATOM 890 C C . PHE A 1 110 ? -3.933 12.862 -4.092 1.00 96.06 110 PHE A C 1
ATOM 892 O O . PHE A 1 110 ? -2.890 12.514 -4.657 1.00 96.06 110 PHE A O 1
ATOM 899 N N . ASP A 1 111 ? -4.093 14.063 -3.540 1.00 94.19 111 ASP A N 1
ATOM 900 C CA . ASP A 1 111 ? -3.004 15.030 -3.419 1.00 94.19 111 ASP A CA 1
ATOM 901 C C . ASP A 1 111 ? -2.118 14.654 -2.225 1.00 94.19 111 ASP A C 1
ATOM 903 O O . ASP A 1 111 ? -2.305 15.106 -1.097 1.00 94.19 111 ASP A O 1
ATOM 907 N N . VAL A 1 112 ? -1.202 13.718 -2.470 1.00 93.00 112 VAL A N 1
ATOM 908 C CA . VAL A 1 112 ? -0.240 13.228 -1.481 1.00 93.00 112 VAL A CA 1
ATOM 909 C C . VAL A 1 112 ? 1.179 13.397 -2.000 1.00 93.00 112 VAL A C 1
ATOM 911 O O . VAL A 1 112 ? 1.484 13.102 -3.161 1.00 93.00 112 VAL A O 1
ATOM 914 N N . GLN A 1 113 ? 2.061 13.837 -1.107 1.00 88.62 113 GLN A N 1
ATOM 915 C CA . GLN A 1 113 ? 3.492 13.910 -1.364 1.00 88.62 113 GLN A CA 1
ATOM 916 C C . GLN A 1 113 ? 4.181 12.662 -0.789 1.00 88.62 113 GLN A C 1
ATOM 918 O O . GLN A 1 113 ? 3.856 12.249 0.328 1.00 88.62 113 GLN A O 1
ATOM 923 N N . PRO A 1 114 ? 5.106 12.024 -1.528 1.00 83.06 114 PRO A N 1
ATOM 924 C CA . PRO A 1 114 ? 5.928 10.943 -0.998 1.00 83.06 114 PRO A CA 1
ATOM 925 C C . PRO A 1 114 ? 6.617 11.357 0.301 1.00 83.06 114 PRO A C 1
ATOM 927 O O . PRO A 1 114 ? 7.292 12.386 0.343 1.00 83.06 114 PRO A O 1
ATOM 930 N N . VAL A 1 115 ? 6.456 10.561 1.355 1.00 74.62 115 VAL A N 1
ATOM 931 C CA . VAL A 1 115 ? 7.160 10.806 2.616 1.00 74.62 115 VAL A CA 1
ATOM 932 C C . VAL A 1 115 ? 8.634 10.426 2.426 1.00 74.62 115 VAL A C 1
ATOM 934 O O . VAL A 1 115 ? 8.921 9.305 1.992 1.00 74.62 115 VAL A O 1
ATOM 937 N N . PRO A 1 116 ? 9.590 11.328 2.719 1.00 74.06 116 PRO A N 1
ATOM 938 C CA . PRO A 1 116 ? 11.001 10.966 2.749 1.00 74.06 116 PRO A CA 1
ATOM 939 C C . PRO A 1 116 ? 11.227 9.855 3.778 1.00 74.06 116 PRO A C 1
ATOM 941 O O . PRO A 1 116 ? 10.674 9.919 4.878 1.00 74.06 116 PRO A O 1
ATOM 944 N N . LEU A 1 117 ? 12.052 8.852 3.455 1.00 63.31 117 LEU A N 1
ATOM 945 C CA . LEU A 1 117 ? 12.402 7.832 4.443 1.00 63.31 117 LEU A CA 1
ATOM 946 C C . LEU A 1 117 ? 13.095 8.515 5.623 1.00 63.31 117 LEU A C 1
ATOM 948 O O . LEU A 1 117 ? 14.193 9.055 5.490 1.00 63.31 117 LEU A O 1
ATOM 952 N N . ARG A 1 118 ? 12.456 8.477 6.791 1.00 64.06 118 ARG A N 1
ATOM 953 C CA . ARG A 1 118 ? 13.130 8.799 8.044 1.00 64.06 118 ARG A CA 1
ATOM 954 C C . ARG A 1 118 ? 14.086 7.646 8.328 1.00 64.06 118 ARG A C 1
ATOM 956 O O . ARG A 1 118 ? 13.652 6.494 8.334 1.00 64.06 118 ARG A O 1
ATOM 963 N N . LYS A 1 119 ? 15.372 7.933 8.549 1.00 51.47 119 LYS A N 1
ATOM 964 C CA . LYS A 1 119 ? 16.292 6.955 9.143 1.00 51.47 119 LYS A CA 1
ATOM 965 C C . LYS A 1 119 ? 15.706 6.632 10.518 1.00 51.47 119 LYS A C 1
ATOM 967 O O . LYS A 1 119 ? 15.722 7.485 11.401 1.00 51.47 119 LYS A O 1
ATOM 972 N N . ILE A 1 120 ? 15.053 5.477 10.653 1.00 47.75 120 ILE A N 1
ATOM 973 C CA . ILE A 1 120 ? 14.470 5.057 11.926 1.00 47.75 120 ILE A CA 1
ATOM 974 C C . ILE A 1 120 ? 15.651 4.661 12.795 1.00 47.75 120 ILE A C 1
ATOM 976 O O . ILE A 1 120 ? 16.164 3.550 12.700 1.00 47.75 120 ILE A O 1
ATOM 980 N N . LEU A 1 121 ? 16.118 5.623 13.572 1.00 41.81 121 LEU A N 1
ATOM 981 C CA . LEU A 1 121 ? 17.084 5.398 14.618 1.00 41.81 121 LEU A CA 1
ATOM 982 C C . LEU A 1 121 ? 16.354 4.634 15.728 1.00 41.81 121 LEU A C 1
ATOM 984 O O . LEU A 1 121 ? 15.226 4.991 16.092 1.00 41.81 121 LEU A O 1
ATOM 988 N N . ALA A 1 122 ? 16.931 3.531 16.204 1.00 48.62 122 ALA A N 1
ATOM 989 C CA . ALA A 1 122 ? 16.345 2.804 17.325 1.00 48.62 122 ALA A CA 1
ATOM 990 C C . ALA A 1 122 ? 16.230 3.755 18.536 1.00 48.62 122 ALA A C 1
ATOM 992 O O . ALA A 1 122 ? 17.061 4.658 18.667 1.00 48.62 122 ALA A O 1
ATOM 993 N N . PRO A 1 123 ? 15.235 3.596 19.432 1.00 37.53 123 PRO A N 1
ATOM 994 C CA . PRO A 1 123 ? 15.159 4.411 20.642 1.00 37.53 123 PRO A CA 1
ATOM 995 C C . PRO A 1 123 ? 16.468 4.302 21.449 1.00 37.53 123 PRO A C 1
ATOM 997 O O . PRO A 1 123 ? 16.703 3.280 22.092 1.00 37.53 123 PRO A O 1
ATOM 1000 N N . GLY A 1 124 ? 17.322 5.333 21.383 1.00 57.16 124 GLY A N 1
ATOM 1001 C CA . GLY A 1 124 ? 18.608 5.400 22.090 1.00 57.16 124 GLY A CA 1
ATOM 1002 C C . GLY A 1 124 ? 19.865 5.663 21.248 1.00 57.16 124 GLY A C 1
ATOM 1003 O O . GLY A 1 124 ? 20.926 5.807 21.842 1.00 57.16 124 GLY A O 1
ATOM 1004 N N . GLU A 1 125 ? 19.798 5.747 19.919 1.00 40.59 125 GLU A N 1
ATOM 1005 C CA . GLU A 1 125 ? 20.929 6.260 19.125 1.00 40.59 125 GLU A CA 1
ATOM 1006 C C . GLU A 1 125 ? 20.761 7.776 18.921 1.00 40.59 125 GLU A C 1
ATOM 1008 O O . GLU A 1 125 ? 19.668 8.258 18.625 1.00 40.59 125 GLU A O 1
ATOM 1013 N N . GLU A 1 126 ? 21.838 8.533 19.106 1.00 45.50 126 GLU A N 1
ATOM 1014 C CA . GLU A 1 126 ? 21.946 9.957 18.793 1.00 45.50 126 GLU A CA 1
ATOM 1015 C C . GLU A 1 126 ? 22.899 10.128 17.603 1.00 45.50 126 GLU A C 1
ATOM 1017 O O . GLU A 1 126 ? 23.855 9.373 17.435 1.00 45.50 126 GLU A O 1
ATOM 1022 N N . GLU A 1 127 ? 22.567 11.065 16.716 1.00 40.84 127 GLU A N 1
ATOM 1023 C CA . GLU A 1 127 ? 23.200 11.250 15.411 1.00 40.84 127 GLU A CA 1
ATOM 1024 C C . GLU A 1 127 ? 24.665 11.706 15.560 1.00 40.84 127 GLU A C 1
ATOM 1026 O O . GLU A 1 127 ? 24.942 12.899 15.676 1.00 40.84 127 GLU A O 1
ATOM 1031 N N . HIS A 1 128 ? 25.622 10.773 15.528 1.00 40.34 128 HIS A N 1
ATOM 1032 C CA . HIS A 1 128 ? 27.010 11.108 15.205 1.00 40.34 128 HIS A CA 1
ATOM 1033 C C . HIS A 1 128 ? 27.133 11.129 13.679 1.00 40.34 128 HIS A C 1
ATOM 1035 O O . HIS A 1 128 ? 27.269 10.097 13.022 1.00 40.34 128 HIS A O 1
ATOM 1041 N N . LEU A 1 129 ? 26.992 12.322 13.104 1.00 45.25 129 LEU A N 1
ATOM 1042 C CA . LEU A 1 129 ? 27.339 12.597 11.713 1.00 45.25 129 LEU A CA 1
ATOM 1043 C C . LEU A 1 129 ? 28.857 12.456 11.542 1.00 45.25 129 LEU A C 1
ATOM 1045 O O . LEU A 1 129 ? 29.577 13.448 11.587 1.00 45.25 129 LEU A O 1
ATOM 1049 N N . GLU A 1 130 ? 29.343 11.241 11.315 1.00 36.53 130 GLU A N 1
ATOM 1050 C CA . GLU A 1 130 ? 30.626 11.043 10.641 1.00 36.53 130 GLU A CA 1
ATOM 1051 C C . GLU A 1 130 ? 30.348 10.972 9.141 1.00 36.53 130 GLU A C 1
ATOM 1053 O O . GLU A 1 130 ? 30.001 9.939 8.567 1.00 36.53 130 GLU A O 1
ATOM 1058 N N . PHE A 1 131 ? 30.408 12.144 8.516 1.00 41.31 131 PHE A N 1
ATOM 1059 C CA . PHE A 1 131 ? 30.665 12.242 7.093 1.00 41.31 131 PHE A CA 1
ATOM 1060 C C . PHE A 1 131 ? 32.178 12.141 6.920 1.00 41.31 131 PHE A C 1
ATOM 1062 O O . PHE A 1 131 ? 32.874 13.148 7.004 1.00 41.31 131 PHE A O 1
ATOM 1069 N N . GLU A 1 132 ? 32.686 10.930 6.725 1.00 35.09 132 GLU A N 1
ATOM 1070 C CA . GLU A 1 132 ? 34.003 10.757 6.121 1.00 35.09 132 GLU A CA 1
ATOM 1071 C C . GLU A 1 132 ? 33.786 10.521 4.624 1.00 35.09 132 GLU A C 1
ATOM 1073 O O . GLU A 1 132 ? 33.587 9.403 4.150 1.00 35.09 132 GLU A O 1
ATOM 1078 N N . GLU A 1 133 ? 33.750 11.626 3.876 1.00 41.69 133 GLU A N 1
ATOM 1079 C CA . GLU A 1 133 ? 34.433 11.640 2.587 1.00 41.69 133 GLU A CA 1
ATOM 1080 C C . GLU A 1 133 ? 35.927 11.515 2.900 1.00 41.69 133 GLU A C 1
ATOM 1082 O O . GLU A 1 133 ? 36.508 12.456 3.431 1.00 41.69 133 GLU A O 1
ATOM 1087 N N . ASP A 1 134 ? 36.5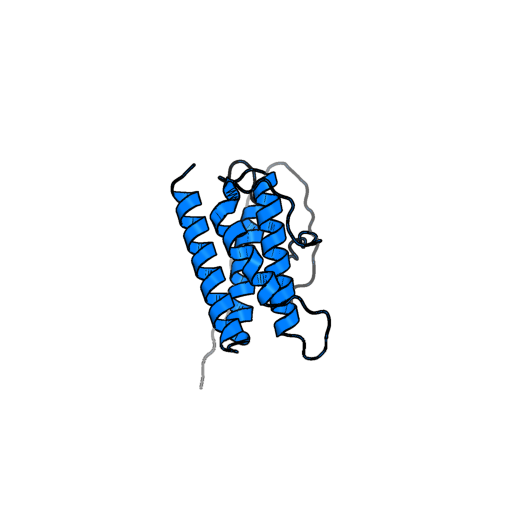31 10.370 2.593 1.00 36.81 134 ASP A N 1
ATOM 1088 C CA . ASP A 1 134 ? 37.726 10.399 1.754 1.00 36.81 134 ASP A CA 1
ATOM 1089 C C . ASP A 1 134 ? 38.007 9.027 1.130 1.00 36.81 134 ASP A C 1
ATOM 1091 O O . ASP A 1 134 ? 37.942 7.974 1.771 1.00 36.81 134 ASP A O 1
ATOM 1095 N N . ASP A 1 135 ? 38.292 9.077 -0.167 1.00 41.91 135 ASP A N 1
ATOM 1096 C CA . ASP A 1 135 ? 39.023 8.046 -0.888 1.00 41.91 135 ASP A CA 1
ATOM 1097 C C . ASP A 1 135 ? 40.474 7.954 -0.352 1.00 41.91 135 ASP A C 1
ATOM 1099 O O . ASP A 1 135 ? 40.977 8.852 0.310 1.00 41.91 135 ASP A O 1
ATOM 1103 N N . GLU A 1 136 ? 41.161 6.878 -0.744 1.00 40.62 136 GLU A N 1
ATOM 1104 C CA . GLU A 1 136 ? 42.606 6.608 -0.599 1.00 40.62 136 GLU A CA 1
ATOM 1105 C C . GLU A 1 136 ? 43.117 5.871 0.661 1.00 40.62 136 GLU A C 1
ATOM 1107 O O . GLU A 1 136 ? 43.383 6.403 1.730 1.00 40.62 136 GLU A O 1
ATOM 1112 N N . GLU A 1 137 ? 43.383 4.584 0.416 1.00 39.56 137 GLU A N 1
ATOM 1113 C CA . GLU A 1 137 ? 44.710 3.968 0.537 1.00 39.56 137 GLU A CA 1
ATOM 1114 C C . GLU A 1 137 ? 45.443 3.991 1.895 1.00 39.56 137 GLU A C 1
ATOM 1116 O O . GLU A 1 137 ? 46.176 4.906 2.251 1.00 39.56 137 GLU A O 1
ATOM 1121 N N . GLY A 1 138 ? 45.457 2.808 2.523 1.00 34.62 138 GLY A N 1
ATOM 1122 C CA . GLY A 1 138 ? 46.682 2.268 3.114 1.00 34.62 138 GLY A CA 1
ATOM 1123 C C . GLY A 1 138 ? 46.697 2.118 4.636 1.00 34.62 138 GLY A C 1
ATOM 1124 O O . GLY A 1 138 ? 46.412 3.038 5.387 1.00 34.62 138 GLY A O 1
ATOM 1125 N N . GLY A 1 139 ? 47.168 0.951 5.093 1.00 35.66 139 GLY A N 1
ATOM 1126 C CA . GLY A 1 139 ? 47.819 0.844 6.404 1.00 35.66 139 GLY A CA 1
ATOM 1127 C C . GLY A 1 139 ? 47.164 -0.077 7.431 1.00 35.66 139 GLY A C 1
ATOM 1128 O O . GLY A 1 139 ? 46.457 0.359 8.322 1.00 35.66 139 GLY A O 1
ATOM 1129 N N . ALA A 1 140 ? 47.489 -1.363 7.312 1.00 38.81 140 ALA A N 1
ATOM 1130 C CA . ALA A 1 140 ? 47.742 -2.337 8.378 1.00 38.81 140 ALA A CA 1
ATOM 1131 C C . ALA A 1 140 ? 47.323 -2.037 9.842 1.00 38.81 140 ALA A C 1
ATOM 1133 O O . ALA A 1 140 ? 47.865 -1.152 10.493 1.00 38.81 140 ALA A O 1
ATOM 1134 N N . GLY A 1 141 ? 46.647 -3.027 10.439 1.00 36.09 141 GLY A N 1
ATOM 1135 C CA . GLY A 1 141 ? 47.248 -3.715 11.589 1.00 36.09 141 GLY A CA 1
ATOM 1136 C C . GLY A 1 141 ? 46.552 -3.604 12.950 1.00 36.09 141 GLY A C 1
ATOM 1137 O O . GLY A 1 141 ? 46.756 -2.654 13.686 1.00 36.09 141 GLY A O 1
ATOM 1138 N N . ALA A 1 142 ? 45.909 -4.719 13.316 1.00 43.16 142 ALA A N 1
ATOM 1139 C CA . ALA A 1 142 ? 45.854 -5.329 14.652 1.00 43.16 142 ALA A CA 1
ATOM 1140 C C . ALA A 1 142 ? 45.167 -4.578 15.816 1.00 43.16 142 ALA A C 1
ATOM 1142 O O . ALA A 1 142 ? 45.742 -3.702 16.453 1.00 43.16 142 ALA A O 1
ATOM 1143 N N . GLY A 1 143 ? 43.998 -5.092 16.220 1.00 34.09 143 GLY A N 1
ATOM 1144 C CA . GLY A 1 143 ? 43.410 -4.876 17.545 1.00 34.09 143 GLY A CA 1
ATOM 1145 C C . GLY A 1 143 ? 42.986 -6.205 18.181 1.00 34.09 143 GLY A C 1
ATOM 1146 O O . GLY A 1 143 ? 42.104 -6.888 17.666 1.00 34.09 143 GLY A O 1
ATOM 1147 N N . SER A 1 144 ? 43.652 -6.586 19.273 1.00 52.16 144 SER A N 1
ATOM 1148 C CA . SER A 1 144 ? 43.326 -7.722 20.150 1.00 52.16 144 SER A CA 1
ATOM 1149 C C . SER A 1 144 ? 41.954 -7.564 20.829 1.00 52.16 144 SER A C 1
ATOM 1151 O O . SER A 1 144 ? 41.631 -6.450 21.238 1.00 52.16 144 SER A O 1
ATOM 1153 N N . PRO A 1 145 ? 41.179 -8.642 21.060 1.00 52.34 145 PRO A N 1
ATOM 1154 C CA . PRO A 1 145 ? 40.011 -8.582 21.934 1.00 52.34 145 PRO A CA 1
ATOM 1155 C C . PRO A 1 145 ? 40.417 -8.825 23.397 1.00 52.34 145 PRO A C 1
ATOM 1157 O O . PRO A 1 145 ? 40.860 -9.920 23.748 1.00 52.34 145 PRO A O 1
ATOM 1160 N N . ASP A 1 146 ? 40.265 -7.810 24.252 1.00 44.06 146 ASP A N 1
ATOM 1161 C CA . ASP A 1 146 ? 40.389 -7.976 25.704 1.00 44.06 146 ASP A CA 1
ATOM 1162 C C . ASP A 1 146 ? 39.085 -8.527 26.306 1.00 44.06 146 ASP A C 1
ATOM 1164 O O . ASP A 1 146 ? 37.985 -8.349 25.778 1.00 44.06 146 ASP A O 1
ATOM 1168 N N . SER A 1 147 ? 39.243 -9.288 27.379 1.00 52.75 147 SER A N 1
ATOM 1169 C CA . SER A 1 147 ? 38.325 -10.319 27.857 1.00 52.75 147 SER A CA 1
ATOM 1170 C C . SER A 1 147 ? 37.175 -9.763 28.699 1.00 52.75 147 SER A C 1
ATOM 1172 O O . SER A 1 147 ? 37.389 -8.991 29.628 1.00 52.75 147 SER A O 1
ATOM 1174 N N . PHE A 1 148 ? 35.953 -10.258 28.477 1.00 51.12 148 PHE A N 1
ATOM 1175 C CA . PHE A 1 148 ? 34.859 -10.117 29.445 1.00 51.12 148 PHE A CA 1
ATOM 1176 C C . PHE A 1 148 ? 34.986 -11.189 30.542 1.00 51.12 148 PHE A C 1
ATOM 1178 O O . PHE A 1 148 ? 35.012 -12.379 30.213 1.00 51.12 148 PHE A O 1
ATOM 1185 N N . PRO A 1 149 ? 35.012 -10.841 31.841 1.00 59.44 149 PRO A N 1
ATOM 1186 C CA . PRO A 1 149 ? 34.923 -11.840 32.894 1.00 59.44 149 PRO A CA 1
ATOM 1187 C C . PRO A 1 149 ? 33.467 -12.262 33.145 1.00 59.44 149 PRO A C 1
ATOM 1189 O O . PRO A 1 149 ? 32.624 -11.487 33.596 1.00 59.44 149 PRO A O 1
ATOM 1192 N N . THR A 1 150 ? 33.202 -13.543 32.894 1.00 54.03 150 THR A N 1
ATOM 1193 C CA . THR A 1 150 ? 32.005 -14.288 33.297 1.00 54.03 150 THR A CA 1
ATOM 1194 C C . THR A 1 150 ? 31.866 -14.319 34.820 1.00 54.03 150 THR A C 1
ATOM 1196 O O . THR A 1 150 ? 32.790 -14.746 35.516 1.00 54.03 150 THR A O 1
ATOM 1199 N N . ARG A 1 151 ? 30.685 -13.991 35.360 1.00 52.84 151 ARG A N 1
ATOM 1200 C CA . ARG A 1 151 ? 30.295 -14.470 36.695 1.00 52.84 151 ARG A CA 1
ATOM 1201 C C . ARG A 1 151 ? 28.803 -14.792 36.778 1.00 52.84 151 ARG A C 1
ATOM 1203 O O . ARG A 1 151 ? 27.954 -13.924 36.642 1.00 52.84 151 ARG A O 1
ATOM 1210 N N . VAL A 1 152 ? 28.530 -16.063 37.051 1.00 47.84 152 VAL A N 1
ATOM 1211 C CA . VAL A 1 152 ? 27.270 -16.656 37.538 1.00 47.84 152 VAL A CA 1
ATOM 1212 C C . VAL A 1 152 ? 27.629 -17.516 38.780 1.00 47.84 152 VAL A C 1
ATOM 1214 O O . VAL A 1 152 ? 28.818 -17.616 39.096 1.00 47.84 152 VAL A O 1
ATOM 1217 N N . PRO A 1 153 ? 26.678 -18.050 39.569 1.00 55.12 153 PRO A N 1
ATOM 1218 C CA . PRO A 1 153 ? 26.271 -17.477 40.852 1.00 55.12 153 PRO A CA 1
ATOM 1219 C C . PRO A 1 153 ? 26.612 -18.408 42.035 1.00 55.12 153 PRO A C 1
ATOM 1221 O O . PRO A 1 153 ? 26.952 -19.576 41.844 1.00 55.12 153 PRO A O 1
ATOM 1224 N N . GLY A 1 154 ? 26.478 -17.900 43.260 1.00 44.19 154 GLY A N 1
ATOM 1225 C CA . GLY A 1 154 ? 26.506 -18.681 44.499 1.00 44.19 154 GLY A CA 1
ATOM 1226 C C . GLY A 1 154 ? 25.660 -18.006 45.558 1.00 44.19 154 GLY A C 1
ATOM 1227 O O . GLY A 1 154 ? 25.851 -16.780 45.719 1.00 44.19 154 GLY A O 1
#